Protein 3MPY (pdb70)

Organism: Escherichia coli (strain K12) (NCBI:txid83333)

Sequence (96 aa):
EALGMIETRGLVALIEASDAMVKAARVKLVGVKQIGGGLCTAMVRGDVAACKAATDAGAAAAQRIGELVSVHVIPRPHGDLEEVFPIGLKGDSSNL

Foldseek 3Di:
DKKKKWKFQAVVLVVQLQVQLVVFAVKAWQDKDDDPVSIMMTMIDDAQVSSCRSQVRSVVSSVVPGGTPDIDMGRQDDPVCVVPDRHDPDPPDDDD

Solvent-accessible surface area: 5647 Å² total; per-residue (Å²): 113,2,2,0,56,2,41,0,105,35,106,107,2,3,99,52,0,12,59,22,1,62,158,52,23,220,15,126,65,36,17,80,85,118,119,46,66,45,43,6,15,2,6,0,14,4,81,69,75,8,0,127,45,0,2,103,28,0,17,62,12,0,126,183,87,44,87,37,60,56,51,111,19,46,69,211,18,122,52,74,53,42,127,103,103,13,3,14,79,152,94,101,41,40,126,232

Structure (mmCIF, N/CA/C/O backbone):
data_3MPY
#
_entry.id   3MPY
#
_cell.length_a   69.164
_cell.length_b   69.164
_cell.length_c   28.950
_cell.angle_alpha   90.00
_cell.angle_beta   90.00
_cell.angle_gamma   120.00
#
_symmetry.space_group_name_H-M   'P 6'
#
loop_
_entity.id
_entity.type
_entity.pdbx_description
1 polymer 'Ethanolamine utilization protein eutM'
2 non-polymer 'SULFATE ION'
3 water water
#
loop_
_atom_site.group_PDB
_atom_site.id
_atom_site.type_symbol
_atom_site.label_atom_id
_atom_site.label_alt_id
_atom_site.label_comp_id
_atom_site.label_asym_id
_atom_site.label_entity_id
_atom_site.label_seq_id
_atom_site.pdbx_PDB_ins_code
_atom_site.Cartn_x
_atom_site.Cartn_y
_atom_site.Cartn_z
_atom_site.occupancy
_atom_site.B_iso_or_equiv
_atom_site.auth_seq_id
_atom_site.auth_comp_id
_atom_site.auth_asym_id
_atom_site.auth_atom_id
_atom_site.pdbx_PDB_model_num
ATOM 1 N N . GLU A 1 2 ? -8.225 29.930 8.608 1.00 32.46 2 GLU A N 1
ATOM 2 C CA . GLU A 1 2 ? -7.091 30.047 7.627 1.00 32.03 2 GLU A CA 1
ATOM 3 C C . GLU A 1 2 ? -7.367 29.288 6.365 1.00 30.48 2 GLU A C 1
ATOM 4 O O . GLU A 1 2 ? -7.961 28.209 6.407 1.00 30.59 2 GLU A O 1
ATOM 10 N N . ALA A 1 3 ? -6.847 29.771 5.242 1.00 29.52 3 ALA A N 1
ATOM 11 C CA . ALA A 1 3 ? -7.066 29.055 4.000 1.00 27.60 3 ALA A CA 1
ATOM 12 C C . ALA A 1 3 ? -6.253 27.770 4.020 1.00 27.30 3 ALA A C 1
ATOM 13 O O . ALA A 1 3 ? -5.487 27.550 4.931 1.00 25.54 3 ALA A O 1
ATOM 15 N N . LEU A 1 4 ? -6.401 26.971 2.965 1.00 27.65 4 LEU A N 1
ATOM 16 C CA . LEU A 1 4 ? -5.726 25.678 2.842 1.00 27.62 4 LEU A CA 1
ATOM 17 C C . LEU A 1 4 ? -5.093 25.589 1.449 1.00 28.42 4 LEU A C 1
ATOM 18 O O . LEU A 1 4 ? -5.747 25.921 0.469 1.00 28.44 4 LEU A O 1
ATOM 23 N N . GLY A 1 5 ? -3.837 25.161 1.350 1.00 27.98 5 GLY A N 1
ATOM 24 C CA . GLY A 1 5 ? -3.214 24.996 0.027 1.00 28.07 5 GLY A CA 1
ATOM 25 C C . GLY A 1 5 ? -2.744 23.569 -0.009 1.00 27.90 5 GLY A C 1
ATOM 26 O O . GLY A 1 5 ? -2.525 22.982 1.002 1.00 25.75 5 GLY A O 1
ATOM 27 N N . MET A 1 6 ? -2.649 22.995 -1.186 1.00 28.73 6 MET A N 1
ATOM 28 C CA . MET A 1 6 ? -2.312 21.619 -1.283 1.00 29.90 6 MET A CA 1
ATOM 29 C C . MET A 1 6 ? -1.614 21.390 -2.595 1.00 29.93 6 MET A C 1
ATOM 30 O O . MET A 1 6 ? -1.900 22.042 -3.596 1.00 29.43 6 MET A O 1
ATOM 35 N N . ILE A 1 7 ? -0.699 20.430 -2.585 1.00 29.95 7 ILE A N 1
ATOM 36 C CA . ILE A 1 7 ? 0.099 20.103 -3.740 1.00 30.01 7 ILE A CA 1
ATOM 37 C C . ILE A 1 7 ? 0.137 18.629 -3.694 1.00 30.04 7 ILE A C 1
ATOM 38 O O . ILE A 1 7 ? 0.250 18.044 -2.608 1.00 28.00 7 ILE A O 1
ATOM 43 N N . GLU A 1 8 ? -0.027 18.009 -4.847 1.00 31.71 8 GLU A N 1
ATOM 44 C CA . GLU A 1 8 ? 0.117 16.591 -4.948 1.00 34.03 8 GLU A CA 1
ATOM 45 C C . GLU A 1 8 ? 1.278 16.344 -5.875 1.00 35.38 8 GLU A C 1
ATOM 46 O O . GLU A 1 8 ? 1.452 17.040 -6.861 1.00 36.07 8 GLU A O 1
ATOM 52 N N . THR A 1 9 ? 2.055 15.323 -5.599 1.00 36.41 9 THR A N 1
ATOM 53 C CA . THR A 1 9 ? 3.157 15.027 -6.490 1.00 36.91 9 THR A CA 1
ATOM 54 C C . THR A 1 9 ? 3.180 13.499 -6.703 1.00 37.00 9 THR A C 1
ATOM 55 O O . THR A 1 9 ? 2.644 12.777 -5.894 1.00 34.78 9 THR A O 1
ATOM 59 N N . ARG A 1 10 ? 3.708 13.016 -7.832 1.00 37.15 10 ARG A N 1
ATOM 60 C CA . ARG A 1 10 ? 4.014 11.610 -7.944 1.00 39.57 10 ARG A CA 1
ATOM 61 C C . ARG A 1 10 ? 5.533 11.445 -7.803 1.00 38.90 10 ARG A C 1
ATOM 62 O O . ARG A 1 10 ? 6.298 11.722 -8.761 1.00 39.77 10 ARG A O 1
ATOM 70 N N . GLY A 1 11 ? 5.923 10.991 -6.609 1.00 37.98 11 GLY A N 1
ATOM 71 C CA . GLY A 1 11 ? 7.302 11.003 -6.123 1.00 37.15 11 GLY A CA 1
ATOM 72 C C . GLY A 1 11 ? 7.430 11.919 -4.911 1.00 36.49 11 GLY A C 1
ATOM 73 O O . GLY A 1 11 ? 6.910 13.017 -4.903 1.00 37.54 11 GLY A O 1
ATOM 74 N N . LEU A 1 12 ? 8.157 11.470 -3.908 1.00 34.46 12 LEU A N 1
ATOM 75 C CA . LEU A 1 12 ? 8.310 12.174 -2.645 1.00 33.39 12 LEU A CA 1
ATOM 76 C C . LEU A 1 12 ? 9.386 13.252 -2.666 1.00 33.47 12 LEU A C 1
ATOM 77 O O . LEU A 1 12 ? 9.310 14.173 -1.879 1.00 33.06 12 LEU A O 1
ATOM 82 N N . VAL A 1 13 ? 10.415 13.170 -3.523 1.00 32.93 13 VAL A N 1
ATOM 83 C CA . VAL A 1 13 ? 11.357 14.241 -3.507 1.00 31.50 13 VAL A CA 1
ATOM 84 C C . VAL A 1 13 ? 10.752 15.485 -4.199 1.00 31.30 13 VAL A C 1
ATOM 85 O O . VAL A 1 13 ? 10.966 16.576 -3.714 1.00 29.02 13 VAL A O 1
ATOM 89 N N . ALA A 1 14 ? 9.942 15.355 -5.255 1.00 31.41 14 ALA A N 1
ATOM 90 C CA . ALA A 1 14 ? 9.254 16.563 -5.756 1.00 31.14 14 ALA A CA 1
ATOM 91 C C . ALA A 1 14 ? 8.501 17.299 -4.651 1.00 30.20 14 ALA A C 1
ATOM 92 O O . ALA A 1 14 ? 8.505 18.547 -4.572 1.00 28.95 14 ALA A O 1
ATOM 94 N N . LEU A 1 15 ? 7.848 16.496 -3.815 1.00 30.47 15 LEU A N 1
ATOM 95 C CA . LEU A 1 15 ? 6.914 16.956 -2.795 1.00 30.72 15 LEU A CA 1
ATOM 96 C C . LEU A 1 15 ? 7.617 17.598 -1.626 1.00 31.36 15 LEU A C 1
ATOM 97 O O . LEU A 1 15 ? 7.146 18.594 -1.107 1.00 30.11 15 LEU A O 1
ATOM 102 N N . ILE A 1 16 ? 8.770 17.070 -1.247 1.00 30.77 16 ILE A N 1
ATOM 103 C CA . ILE A 1 16 ? 9.540 17.707 -0.185 1.00 32.13 16 ILE A CA 1
ATOM 104 C C . ILE A 1 16 ? 10.098 19.044 -0.637 1.00 32.12 16 ILE A C 1
ATOM 105 O O . ILE A 1 16 ? 10.152 19.958 0.128 1.00 31.15 16 ILE A O 1
ATOM 110 N N . GLU A 1 17 ? 10.526 19.129 -1.894 1.00 33.07 17 GLU A N 1
ATOM 111 C CA . GLU A 1 17 ? 11.028 20.343 -2.496 1.00 34.00 17 GLU A CA 1
ATOM 112 C C . GLU A 1 17 ? 9.936 21.344 -2.721 1.00 32.39 17 GLU A C 1
ATOM 113 O O . GLU A 1 17 ? 10.123 22.505 -2.447 1.00 31.73 17 GLU A O 1
ATOM 119 N N . ALA A 1 18 ? 8.820 20.909 -3.274 1.00 30.73 18 ALA A N 1
ATOM 120 C CA . ALA A 1 18 ? 7.641 21.757 -3.353 1.00 30.30 18 ALA A CA 1
ATOM 121 C C . ALA A 1 18 ? 7.283 22.323 -1.968 1.00 30.36 18 ALA A C 1
ATOM 122 O O . ALA A 1 18 ? 7.035 23.501 -1.835 1.00 30.92 18 ALA A O 1
ATOM 124 N N . SER A 1 19 ? 7.214 21.501 -0.943 1.00 31.17 19 SER A N 1
ATOM 125 C CA . SER A 1 19 ? 6.950 22.040 0.404 1.00 30.64 19 SER A CA 1
ATOM 126 C C . SER A 1 19 ? 7.943 23.086 0.926 1.00 31.29 19 SER A C 1
ATOM 127 O O . SER A 1 19 ? 7.596 23.902 1.767 1.00 30.35 19 SER A O 1
ATOM 130 N N . ASP A 1 20 ? 9.210 23.009 0.549 1.00 32.60 20 ASP A N 1
ATOM 131 C CA . ASP A 1 20 ? 10.224 23.853 1.176 1.00 33.20 20 ASP A CA 1
ATOM 132 C C . ASP A 1 20 ? 10.065 25.202 0.551 1.00 34.05 20 ASP A C 1
ATOM 133 O O . ASP A 1 20 ? 10.297 26.231 1.187 1.00 33.22 20 ASP A O 1
ATOM 138 N N . ALA A 1 21 ? 9.613 25.131 -0.708 1.00 34.53 21 ALA A N 1
ATOM 139 C CA . ALA A 1 21 ? 9.309 26.250 -1.573 1.00 34.28 21 ALA A CA 1
ATOM 140 C C . ALA A 1 21 ? 8.068 27.032 -1.095 1.00 34.05 21 ALA A C 1
ATOM 141 O O . ALA A 1 21 ? 8.091 28.264 -0.992 1.00 33.85 21 ALA A O 1
ATOM 143 N N . MET A 1 22 ? 7.025 26.307 -0.720 1.00 33.28 22 MET A N 1
ATOM 144 C CA . MET A 1 22 ? 5.792 26.904 -0.306 1.00 32.29 22 MET A CA 1
ATOM 145 C C . MET A 1 22 ? 6.037 27.755 0.891 1.00 33.02 22 MET A C 1
ATOM 146 O O . MET A 1 22 ? 5.770 28.947 0.926 1.00 33.12 22 MET A O 1
ATOM 151 N N . VAL A 1 23 ? 6.593 27.084 1.873 1.00 34.52 23 VAL A N 1
ATOM 152 C CA . VAL A 1 23 ? 6.914 27.605 3.189 1.00 35.23 23 VAL A CA 1
ATOM 153 C C . VAL A 1 23 ? 7.971 28.772 3.215 1.00 35.37 23 VAL A C 1
ATOM 154 O O . VAL A 1 23 ? 7.952 29.648 4.087 1.00 34.90 23 VAL A O 1
ATOM 158 N N . LYS A 1 24 ? 8.876 28.786 2.242 1.00 35.66 24 LYS A N 1
ATOM 159 C CA . LYS A 1 24 ? 9.864 29.881 2.121 1.00 35.86 24 LYS A CA 1
ATOM 160 C C . LYS A 1 24 ? 9.276 31.097 1.384 1.00 36.56 24 LYS A C 1
ATOM 161 O O . LYS A 1 24 ? 9.796 32.228 1.461 1.00 35.43 24 LYS A O 1
ATOM 167 N N . ALA A 1 25 ? 8.158 30.887 0.699 1.00 36.43 25 ALA A N 1
ATOM 168 C CA . ALA A 1 25 ? 7.719 31.899 -0.219 1.00 37.29 25 ALA A CA 1
ATOM 169 C C . ALA A 1 25 ? 6.560 32.741 0.305 1.00 37.32 25 ALA A C 1
ATOM 170 O O . ALA A 1 25 ? 6.185 33.773 -0.337 1.00 36.95 25 ALA A O 1
ATOM 172 N N . ALA A 1 26 ? 6.032 32.327 1.457 1.00 35.77 26 ALA A N 1
ATOM 173 C CA . ALA A 1 26 ? 4.859 32.951 2.011 1.00 36.49 26 ALA A CA 1
ATOM 174 C C . ALA A 1 26 ? 4.692 32.608 3.504 1.00 36.10 26 ALA A C 1
ATOM 175 O O . ALA A 1 26 ? 5.328 31.680 3.989 1.00 35.83 26 ALA A O 1
ATOM 177 N N . ARG A 1 27 ? 3.843 33.345 4.236 1.00 36.06 27 ARG A N 1
ATOM 178 C CA . ARG A 1 27 ? 3.628 33.023 5.652 1.00 35.46 27 ARG A CA 1
ATOM 179 C C . ARG A 1 27 ? 2.598 31.906 5.665 1.00 33.89 27 ARG A C 1
ATOM 180 O O . ARG A 1 27 ? 1.465 32.142 5.973 1.00 32.09 27 ARG A O 1
ATOM 188 N N . VAL A 1 28 ? 2.971 30.704 5.273 1.00 32.00 28 VAL A N 1
ATOM 189 C CA . VAL A 1 28 ? 2.025 29.585 5.399 1.00 31.89 28 VAL A CA 1
ATOM 190 C C . VAL A 1 28 ? 2.686 28.568 6.236 1.00 30.83 28 VAL A C 1
ATOM 191 O O . VAL A 1 28 ? 3.897 28.582 6.326 1.00 31.61 28 VAL A O 1
ATOM 195 N N . LYS A 1 29 ? 1.906 27.691 6.849 1.00 30.63 29 LYS A N 1
ATOM 196 C CA . LYS A 1 29 ? 2.447 26.682 7.702 1.00 30.03 29 LYS A CA 1
ATOM 197 C C . LYS A 1 29 ? 2.141 25.314 7.185 1.00 28.69 29 LYS A C 1
ATOM 198 O O . LYS A 1 29 ? 1.021 25.022 6.884 1.00 27.51 29 LYS A O 1
ATOM 204 N N . LEU A 1 30 ? 3.177 24.491 7.056 1.00 28.57 30 LEU A N 1
ATOM 205 C CA . LEU A 1 30 ? 3.026 23.073 6.669 1.00 28.81 30 LEU A CA 1
ATOM 206 C C . LEU A 1 30 ? 2.513 22.319 7.823 1.00 30.17 30 LEU A C 1
ATOM 207 O O . LEU A 1 30 ? 3.176 22.270 8.843 1.00 31.38 30 LEU A O 1
ATOM 212 N N . VAL A 1 31 ? 1.339 21.702 7.627 1.00 30.60 31 VAL A N 1
ATOM 213 C CA . VAL A 1 31 ? 0.560 21.081 8.648 1.00 30.22 31 VAL A CA 1
ATOM 214 C C . VAL A 1 31 ? 0.464 19.563 8.505 1.00 30.91 31 VAL A C 1
ATOM 215 O O . VAL A 1 31 ? 0.214 18.906 9.471 1.00 32.13 31 VAL A O 1
ATOM 219 N N . GLY A 1 32 ? 0.626 18.996 7.322 1.00 31.08 32 GLY A N 1
ATOM 220 C CA . GLY A 1 32 ? 0.696 17.552 7.236 1.00 32.36 32 GLY A CA 1
ATOM 221 C C . GLY A 1 32 ? 0.877 17.103 5.814 1.00 32.73 32 GLY A C 1
ATOM 222 O O . GLY A 1 32 ? 0.897 17.914 4.936 1.00 33.67 32 GLY A O 1
ATOM 223 N N . VAL A 1 33 ? 0.986 15.804 5.600 1.00 35.00 33 VAL A N 1
ATOM 224 C CA . VAL A 1 33 ? 1.340 15.256 4.312 1.00 36.50 33 VAL A CA 1
ATOM 225 C C . VAL A 1 33 ? 0.802 13.868 4.272 1.00 37.64 33 VAL A C 1
ATOM 226 O O . VAL A 1 33 ? 0.889 13.176 5.246 1.00 38.61 33 VAL A O 1
ATOM 230 N N . LYS A 1 34 ? 0.238 13.432 3.160 1.00 38.58 34 LYS A N 1
ATOM 231 C CA . LYS A 1 34 ? -0.439 12.154 3.154 1.00 39.41 34 LYS A CA 1
ATOM 232 C C . LYS A 1 34 ? -0.199 11.412 1.840 1.00 39.75 34 LYS A C 1
ATOM 233 O O . LYS A 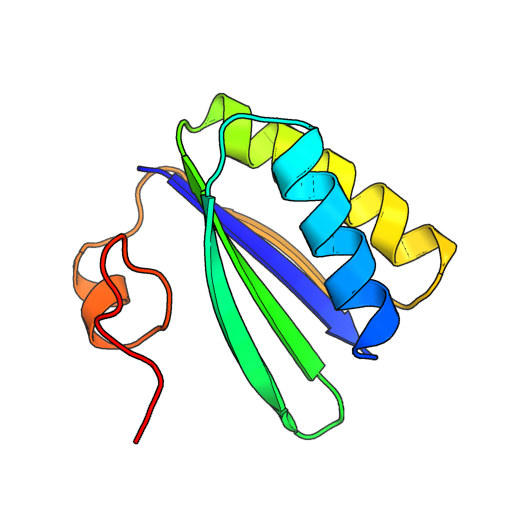1 34 ? -0.273 11.961 0.757 1.00 38.50 34 LYS A O 1
ATOM 239 N N . GLN A 1 35 ? 0.162 10.155 1.946 1.00 40.65 35 GLN A N 1
ATOM 240 C CA . GLN A 1 35 ? 0.271 9.350 0.772 1.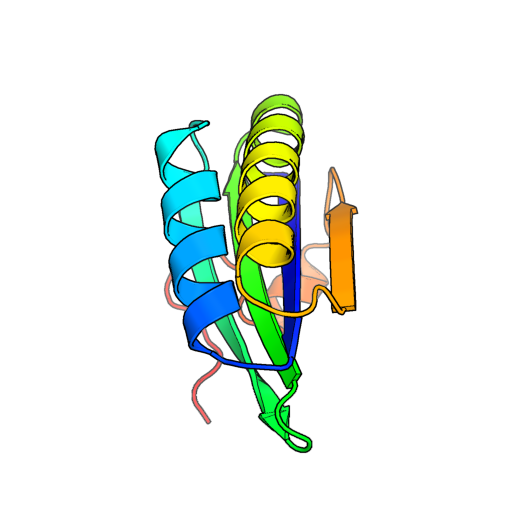00 41.88 35 GLN A CA 1
ATOM 241 C C . GLN A 1 35 ? -0.913 8.419 0.655 1.00 41.93 35 GLN A C 1
ATOM 242 O O . GLN A 1 35 ? -1.521 8.013 1.658 1.00 41.44 35 GLN A O 1
ATOM 248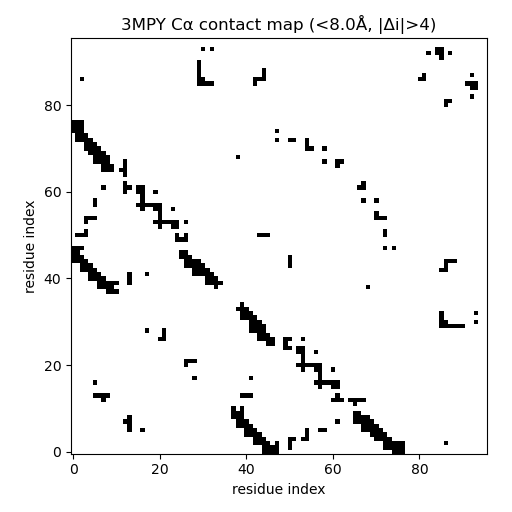 N N . ILE A 1 36 ? -1.268 8.134 -0.591 1.00 41.67 36 ILE A N 1
ATOM 249 C CA . ILE A 1 36 ? -2.387 7.280 -0.886 1.00 42.44 36 ILE A CA 1
ATOM 250 C C . ILE A 1 36 ? -2.069 6.033 -1.754 1.00 42.85 36 ILE A C 1
ATOM 251 O O . ILE A 1 36 ? -2.975 5.452 -2.366 1.00 42.55 36 ILE A O 1
ATOM 256 N N . GLY A 1 37 ? -0.800 5.621 -1.792 1.00 43.21 37 GLY A N 1
ATOM 257 C CA . GLY A 1 37 ? -0.362 4.491 -2.625 1.00 42.92 37 GLY A CA 1
ATOM 258 C C . GLY A 1 37 ? -0.195 4.981 -4.055 1.00 42.00 37 GLY A C 1
ATOM 259 O O . GLY A 1 37 ? -0.510 6.120 -4.364 1.00 41.96 37 GLY A O 1
ATOM 260 N N . GLY A 1 38 ? 0.320 4.126 -4.918 1.00 41.64 38 GLY A N 1
ATOM 261 C CA . GLY A 1 38 ? 0.451 4.458 -6.303 1.00 41.26 38 GLY A CA 1
ATOM 262 C C . GLY A 1 38 ? 1.541 5.446 -6.449 1.00 41.19 38 GLY A C 1
ATOM 263 O O . GLY A 1 38 ? 1.828 5.961 -7.528 1.00 42.05 38 GLY A O 1
ATOM 264 N N . GLY A 1 39 ? 2.177 5.721 -5.333 1.00 41.04 39 GLY A N 1
ATOM 265 C CA . GLY A 1 39 ? 3.201 6.736 -5.299 1.00 40.05 39 GLY A CA 1
ATOM 266 C C . GLY A 1 39 ? 2.686 8.169 -5.277 1.00 39.35 39 GLY A C 1
ATOM 267 O O . GLY A 1 39 ? 3.442 9.076 -5.559 1.00 39.08 39 GLY A O 1
ATOM 268 N N . LEU A 1 40 ? 1.415 8.372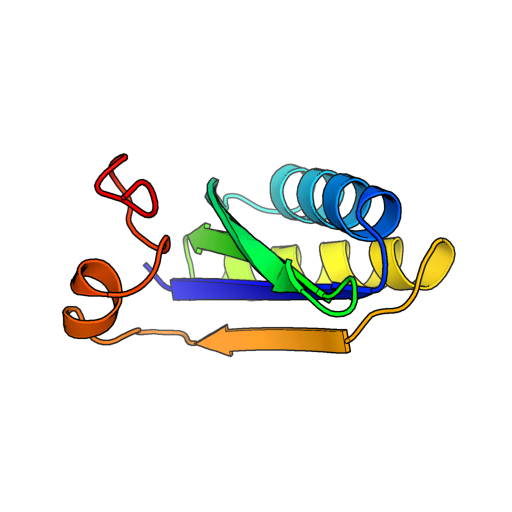 -4.937 1.00 38.95 40 LEU A N 1
ATOM 269 C CA . LEU A 1 40 ? 0.853 9.715 -4.879 1.00 37.92 40 LEU A CA 1
ATOM 270 C C . LEU A 1 40 ? 1.055 10.238 -3.468 1.00 37.32 40 LEU A C 1
ATOM 271 O O . LEU A 1 40 ? 0.882 9.472 -2.537 1.00 37.12 40 LEU A O 1
ATOM 276 N N . CYS A 1 41 ? 1.476 11.501 -3.318 1.00 36.34 41 CYS A N 1
ATOM 277 C CA . CYS A 1 41 ? 1.635 12.150 -1.981 1.00 35.51 41 CYS A CA 1
ATOM 278 C C . CYS A 1 41 ? 1.353 13.637 -1.975 1.00 32.27 41 CYS A C 1
ATOM 279 O O . CYS A 1 41 ? 1.610 14.380 -2.943 1.00 31.61 41 CYS A O 1
ATOM 282 N N . THR A 1 42 ? 0.846 14.087 -0.855 1.00 29.65 42 THR A N 1
ATOM 283 C CA . THR A 1 42 ? 0.221 15.374 -0.829 1.00 27.31 42 THR A CA 1
ATOM 284 C C . THR A 1 42 ? 0.631 16.169 0.379 1.00 26.99 42 THR A C 1
ATOM 285 O O . THR A 1 42 ? 0.634 15.676 1.450 1.00 25.15 42 THR A O 1
ATOM 289 N N . ALA A 1 43 ? 0.923 17.435 0.201 1.00 27.02 43 ALA A N 1
ATOM 290 C CA . ALA A 1 43 ? 1.260 18.254 1.267 1.00 26.19 43 ALA A CA 1
ATOM 291 C C . ALA A 1 43 ? 0.159 19.288 1.399 1.00 25.88 43 ALA A C 1
ATOM 292 O O . ALA A 1 43 ? -0.365 19.747 0.414 1.00 23.66 43 ALA A O 1
ATOM 294 N N . MET A 1 44 ? -0.123 19.658 2.645 1.00 25.88 44 MET A N 1
ATOM 295 C CA . MET A 1 44 ? -1.077 20.714 3.002 1.00 27.24 44 MET A CA 1
ATOM 296 C C . MET A 1 44 ? -0.422 21.821 3.829 1.00 26.67 44 MET A C 1
ATOM 297 O O . MET A 1 44 ? 0.391 21.556 4.734 1.00 27.57 44 MET A O 1
ATOM 302 N N . VAL A 1 45 ? -0.793 23.060 3.501 1.00 25.73 45 VAL A N 1
ATOM 303 C CA . VAL A 1 45 ? -0.362 24.254 4.207 1.00 25.93 45 VAL A CA 1
ATOM 304 C C . VAL A 1 45 ? -1.583 25.115 4.582 1.00 25.33 45 VAL A C 1
ATOM 305 O O . VAL A 1 45 ? -2.630 25.007 3.980 1.00 24.17 45 VAL A O 1
ATOM 309 N N . ARG A 1 46 ? -1.449 25.905 5.646 1.00 26.56 46 ARG A N 1
ATOM 310 C CA . ARG A 1 46 ? -2.464 26.847 6.077 1.00 27.93 46 ARG A CA 1
ATOM 311 C C . ARG A 1 46 ? -1.832 28.212 6.235 1.00 27.95 46 ARG A C 1
ATOM 312 O O . ARG A 1 46 ? -0.648 28.326 6.526 1.00 27.28 46 ARG A O 1
ATOM 320 N N . GLY A 1 47 ? -2.614 29.246 5.967 1.00 28.80 47 GLY A N 1
ATOM 321 C CA . GLY A 1 47 ? -2.200 30.629 6.131 1.00 28.33 47 GLY A CA 1
ATOM 322 C C . GLY A 1 47 ? -3.258 31.511 5.526 1.00 29.47 47 GLY A C 1
ATOM 323 O O . GLY A 1 47 ? -4.358 31.068 5.303 1.00 27.42 47 GLY A O 1
ATOM 324 N N . ASP A 1 48 ? -2.905 32.773 5.309 1.00 29.97 48 ASP A N 1
ATOM 325 C CA . ASP A 1 48 ? -3.766 33.778 4.770 1.00 30.98 48 ASP A CA 1
ATOM 326 C C . ASP A 1 48 ? -4.009 33.407 3.309 1.00 30.46 48 ASP A C 1
ATOM 327 O O . ASP A 1 48 ? -3.231 32.672 2.763 1.00 27.80 48 ASP A O 1
ATOM 332 N N . VAL A 1 49 ? -5.125 33.843 2.715 1.00 31.89 49 VAL A N 1
ATOM 333 C CA . VAL A 1 49 ? -5.549 33.379 1.339 1.00 32.15 49 VAL A CA 1
ATOM 334 C C . VAL A 1 49 ? -4.528 33.743 0.284 1.00 31.60 49 VAL A C 1
ATOM 335 O O . VAL A 1 49 ? -4.312 33.016 -0.709 1.00 31.41 49 VAL A O 1
ATOM 339 N N . ALA A 1 50 ? -3.909 34.890 0.533 1.00 31.04 50 ALA A N 1
ATOM 340 C CA . ALA A 1 50 ? -2.878 35.474 -0.322 1.00 30.25 50 ALA A CA 1
ATOM 341 C C . ALA A 1 50 ? -1.654 34.605 -0.244 1.00 30.12 50 ALA A C 1
ATOM 342 O O . ALA A 1 50 ? -1.000 34.283 -1.249 1.00 29.79 50 ALA A O 1
ATOM 344 N N . ALA A 1 51 ? -1.334 34.235 0.988 1.00 29.53 51 ALA A N 1
ATOM 345 C CA . ALA A 1 51 ? -0.170 33.378 1.225 1.00 29.48 51 ALA A CA 1
ATOM 346 C C . ALA A 1 51 ? -0.331 32.038 0.622 1.00 29.04 51 ALA A C 1
ATOM 347 O O . ALA A 1 51 ? 0.628 31.439 0.147 1.00 28.56 51 ALA A O 1
ATOM 349 N N . CYS A 1 52 ? -1.530 31.488 0.687 1.00 27.52 52 CYS A N 1
ATOM 350 C CA . CYS A 1 52 ? -1.650 30.133 0.237 1.00 28.83 52 CYS A CA 1
ATOM 351 C C . CYS A 1 52 ? -1.588 30.165 -1.233 1.00 28.62 52 CYS A C 1
ATOM 352 O O . CYS A 1 52 ? -1.259 29.165 -1.805 1.00 29.48 52 CYS A O 1
ATOM 355 N N . LYS A 1 53 ? -1.797 31.318 -1.857 1.00 29.10 53 LYS A N 1
ATOM 356 C CA . LYS A 1 53 ? -1.742 31.423 -3.362 1.00 29.55 53 LYS A CA 1
ATOM 357 C C . LYS A 1 53 ? -0.284 31.570 -3.764 1.00 28.80 53 LYS A C 1
ATOM 358 O O . LYS A 1 53 ? 0.162 31.003 -4.693 1.00 29.48 53 LYS A O 1
ATOM 364 N N . ALA A 1 54 ? 0.464 32.332 -3.006 1.00 30.55 54 ALA A N 1
ATOM 365 C CA . ALA A 1 54 ? 1.934 32.483 -3.204 1.00 30.89 54 ALA A CA 1
ATOM 366 C C . ALA A 1 54 ? 2.737 31.181 -2.950 1.00 30.65 54 ALA A C 1
ATOM 367 O O . ALA A 1 54 ? 3.585 30.783 -3.728 1.00 31.93 54 ALA A O 1
ATOM 369 N N . ALA A 1 55 ? 2.543 30.641 -1.762 1.00 30.67 55 ALA A N 1
ATOM 370 C CA . ALA A 1 55 ? 2.913 29.294 -1.428 1.00 30.54 55 ALA A CA 1
ATOM 371 C C . ALA A 1 55 ? 2.698 28.304 -2.572 1.00 31.26 55 ALA A C 1
ATOM 372 O O . ALA A 1 55 ? 3.627 27.715 -3.057 1.00 32.59 55 ALA A O 1
ATOM 374 N N . THR A 1 56 ? 1.463 28.027 -2.924 1.00 32.94 56 THR A N 1
ATOM 375 C CA . THR A 1 56 ? 1.201 26.914 -3.762 1.00 33.42 56 THR A CA 1
ATOM 376 C C . THR A 1 56 ? 1.686 27.201 -5.141 1.00 35.27 56 THR A C 1
ATOM 377 O O . THR A 1 56 ? 1.940 26.304 -5.938 1.00 35.86 56 THR A O 1
ATOM 381 N N . ASP A 1 57 ? 1.868 28.471 -5.428 1.00 37.60 57 ASP A N 1
ATOM 382 C CA . ASP A 1 57 ? 2.340 28.844 -6.735 1.00 38.63 57 ASP A CA 1
ATOM 383 C C . ASP A 1 57 ? 3.862 28.683 -6.772 1.00 37.08 57 ASP A C 1
ATOM 384 O O . ASP A 1 57 ? 4.404 28.255 -7.789 1.00 36.68 57 ASP A O 1
ATOM 389 N N . ALA A 1 58 ? 4.513 28.927 -5.628 1.00 36.30 58 ALA A N 1
ATOM 390 C CA . ALA A 1 58 ? 5.951 28.698 -5.472 1.00 36.07 58 ALA A CA 1
ATOM 391 C C . ALA A 1 58 ? 6.207 27.223 -5.501 1.00 35.49 58 ALA A C 1
ATOM 392 O O . ALA A 1 58 ? 7.141 26.768 -6.157 1.00 35.58 58 ALA A O 1
ATOM 394 N N . GLY A 1 59 ? 5.365 26.472 -4.790 1.00 33.82 59 GLY A N 1
ATOM 395 C CA . GLY A 1 59 ? 5.546 25.023 -4.666 1.00 33.82 59 GLY A CA 1
ATOM 396 C C . GLY A 1 59 ? 5.325 24.230 -5.932 1.00 34.32 59 GLY A C 1
ATOM 397 O O . GLY A 1 59 ? 5.962 23.213 -6.153 1.00 33.07 59 GLY A O 1
ATOM 398 N N . ALA A 1 60 ? 4.394 24.691 -6.742 1.00 35.61 60 ALA A N 1
ATOM 399 C CA . ALA A 1 60 ? 4.131 24.113 -8.068 1.00 37.42 60 ALA A CA 1
ATOM 400 C C . ALA A 1 60 ? 5.284 24.284 -9.046 1.00 38.18 60 ALA A C 1
ATOM 401 O O . ALA A 1 60 ? 5.728 23.361 -9.690 1.00 38.60 60 ALA A O 1
ATOM 403 N N . ALA A 1 61 ? 5.766 25.498 -9.160 1.00 39.77 61 ALA A N 1
ATOM 404 C CA . ALA A 1 61 ? 6.994 25.731 -9.854 1.00 41.05 61 ALA A CA 1
ATOM 405 C C . ALA A 1 61 ? 8.051 24.671 -9.546 1.00 41.92 61 ALA A C 1
ATOM 406 O O . ALA A 1 61 ? 8.566 24.008 -10.435 1.00 40.70 61 ALA A O 1
ATOM 408 N N . ALA A 1 62 ? 8.405 24.538 -8.272 1.00 42.48 62 ALA A N 1
ATOM 409 C CA . ALA A 1 62 ? 9.515 23.684 -7.903 1.00 43.75 62 ALA A CA 1
ATOM 410 C C . ALA A 1 62 ? 9.157 22.248 -8.197 1.00 44.32 62 ALA A C 1
ATOM 411 O O . ALA A 1 62 ? 9.970 21.506 -8.689 1.00 46.45 62 ALA A O 1
ATOM 413 N N . ALA A 1 63 ? 7.947 21.830 -7.906 1.00 45.47 63 ALA A N 1
ATOM 414 C CA . ALA A 1 63 ? 7.611 20.449 -8.141 1.00 46.03 63 ALA A CA 1
ATOM 415 C C . ALA A 1 63 ? 7.909 20.108 -9.590 1.00 47.53 63 ALA A C 1
ATOM 416 O O . ALA A 1 63 ? 8.576 19.136 -9.865 1.00 47.12 63 ALA A O 1
ATOM 418 N N . GLN A 1 64 ? 7.445 20.945 -10.505 1.00 49.89 64 GLN A N 1
ATOM 419 C CA . GLN A 1 64 ? 7.516 20.676 -11.944 1.00 51.98 64 GLN A CA 1
ATOM 420 C C . GLN A 1 64 ? 8.907 20.687 -12.508 1.00 54.49 64 GLN A C 1
ATOM 421 O O . GLN A 1 64 ? 9.139 20.262 -13.652 1.00 54.33 64 GLN A O 1
ATOM 427 N N . ARG A 1 65 ? 9.839 21.227 -11.739 1.00 57.08 65 ARG A N 1
ATOM 428 C CA . ARG A 1 65 ? 11.193 21.315 -12.211 1.00 59.29 65 ARG A CA 1
ATOM 429 C C . ARG A 1 65 ? 11.870 19.971 -11.969 1.00 60.70 65 ARG A C 1
ATOM 430 O O . ARG A 1 65 ? 12.791 19.572 -12.696 1.00 61.49 65 ARG A O 1
ATOM 438 N N . ILE A 1 66 ? 11.386 19.242 -10.975 1.00 61.96 66 ILE A N 1
ATOM 439 C CA . ILE A 1 66 ? 12.087 18.050 -10.568 1.00 62.85 66 ILE A CA 1
ATOM 440 C C . ILE A 1 66 ? 11.244 16.798 -10.467 1.00 62.17 66 ILE A C 1
ATOM 441 O O . ILE A 1 66 ? 11.777 15.757 -10.164 1.00 62.44 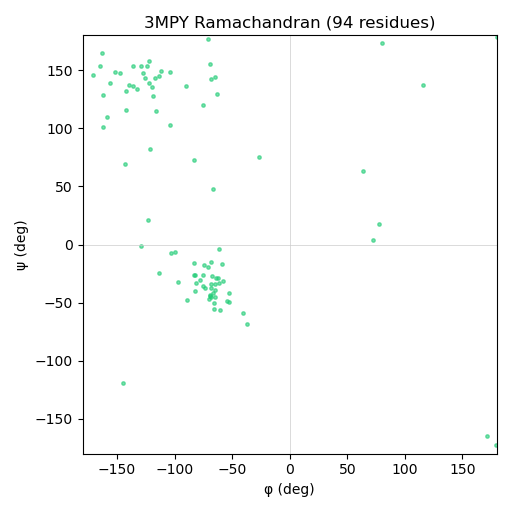66 ILE A O 1
ATOM 446 N N . GLY A 1 67 ? 9.943 16.861 -10.719 1.00 61.65 67 GLY A N 1
ATOM 447 C CA . GLY A 1 67 ? 9.106 15.690 -10.427 1.00 61.01 67 GLY A CA 1
ATOM 448 C C . GLY A 1 67 ? 7.944 15.412 -11.366 1.00 60.35 67 GLY A C 1
ATOM 449 O O . GLY A 1 67 ? 8.142 15.133 -12.558 1.00 61.68 67 GLY A O 1
ATOM 450 N N . GLU A 1 68 ? 6.733 15.421 -10.820 1.00 58.47 68 GLU A N 1
ATOM 451 C CA . GLU A 1 68 ? 5.518 15.335 -11.613 1.00 57.14 68 GLU A CA 1
ATOM 452 C C . GLU A 1 68 ? 4.438 15.805 -10.727 1.00 54.97 68 GLU A C 1
ATOM 453 O O . GLU A 1 68 ? 4.017 15.057 -9.888 1.00 54.88 68 GLU A O 1
ATOM 459 N N . LEU A 1 69 ? 4.000 17.040 -10.894 1.00 53.02 69 LEU A N 1
ATOM 460 C CA . LEU A 1 69 ? 2.821 17.541 -10.178 1.00 51.95 69 LEU A CA 1
ATOM 461 C C . LEU A 1 69 ? 1.563 16.817 -10.529 1.00 49.16 69 LEU A C 1
ATOM 462 O O . LEU A 1 69 ? 1.240 16.734 -11.688 1.00 49.13 69 LEU A O 1
ATOM 467 N N . VAL A 1 70 ? 0.822 16.356 -9.534 1.00 45.70 70 VAL A N 1
ATOM 468 C CA . VAL A 1 70 ? -0.464 15.799 -9.789 1.00 43.52 70 VAL A CA 1
ATOM 469 C C . VAL A 1 70 ? -1.477 16.923 -9.728 1.00 42.50 70 VAL A C 1
ATOM 470 O O . VAL A 1 70 ? -2.262 17.047 -10.662 1.00 43.64 70 VAL A O 1
ATOM 474 N N . SER A 1 71 ? -1.474 17.792 -8.718 1.00 40.17 71 SER A N 1
ATOM 475 C CA . SER A 1 71 ? -2.419 18.917 -8.745 1.00 38.68 71 SER A CA 1
ATOM 476 C C . SER A 1 71 ? -2.065 19.991 -7.749 1.00 37.45 71 SER A C 1
ATOM 477 O O . SER A 1 71 ? -1.381 19.678 -6.811 1.00 35.78 71 SER A O 1
ATOM 480 N N . VAL A 1 72 ? -2.453 21.250 -7.991 1.00 36.64 72 VAL A N 1
ATOM 481 C CA . VAL A 1 72 ? -2.282 22.360 -7.009 1.00 36.65 72 VAL A CA 1
ATOM 482 C C . VAL A 1 72 ? -3.629 23.088 -6.734 1.00 35.30 72 VAL A C 1
ATOM 483 O O . VAL A 1 72 ? -4.451 23.249 -7.634 1.00 35.85 72 VAL A O 1
ATOM 487 N N . HIS A 1 73 ? -3.900 23.527 -5.512 1.00 32.56 73 HIS A N 1
ATOM 488 C CA . HIS A 1 73 ? -5.202 24.097 -5.304 1.00 31.58 73 HIS A CA 1
ATOM 489 C C . HIS A 1 73 ? -5.297 24.723 -3.983 1.00 30.21 73 HIS A C 1
ATOM 490 O O . HIS A 1 73 ? -4.684 24.255 -3.043 1.00 30.28 73 HIS A O 1
ATOM 497 N N . VAL A 1 74 ? -6.059 25.802 -3.912 1.00 28.75 74 VAL A N 1
ATOM 498 C CA . VAL A 1 74 ? -6.254 26.579 -2.692 1.00 28.85 74 VAL A CA 1
ATOM 499 C C . VAL A 1 74 ? -7.737 26.499 -2.446 1.00 29.55 74 VAL A C 1
ATOM 500 O O . VAL A 1 74 ? -8.527 26.504 -3.362 1.00 26.87 74 VAL A O 1
ATOM 504 N N . ILE A 1 75 ? -8.111 26.264 -1.199 1.00 29.16 75 ILE A N 1
ATOM 505 C CA . ILE A 1 75 ? -9.502 26.400 -0.797 1.00 30.54 75 ILE A CA 1
ATOM 506 C C . ILE A 1 75 ? -9.466 27.516 0.192 1.00 30.69 75 ILE A C 1
ATOM 507 O O . ILE A 1 75 ? -8.832 27.332 1.181 1.00 31.48 75 ILE A O 1
ATOM 512 N N . PRO A 1 76 ? -10.097 28.689 -0.079 1.00 30.81 76 PRO A N 1
ATOM 513 C CA . PRO A 1 76 ? -9.882 29.820 0.788 1.00 30.65 76 PRO A CA 1
ATOM 514 C C . PRO A 1 76 ? -10.369 29.684 2.213 1.00 30.58 76 PRO A C 1
ATOM 515 O O . PRO A 1 76 ? -9.724 30.204 3.035 1.00 28.94 76 PRO A O 1
ATOM 519 N N . ARG A 1 77 ? -11.493 28.966 2.423 1.00 30.47 77 ARG A N 1
ATOM 520 C CA . ARG A 1 77 ? -12.303 28.831 3.673 1.00 30.88 77 ARG A CA 1
ATOM 521 C C . ARG A 1 77 ? -12.892 27.433 3.916 1.00 30.69 77 ARG A C 1
ATOM 522 O O . ARG A 1 77 ? -14.107 27.273 3.838 1.00 28.63 77 ARG A O 1
ATOM 530 N N . PRO A 1 78 ? -12.026 26.456 4.212 1.00 29.65 78 PRO A N 1
ATOM 531 C CA . PRO A 1 78 ? -12.286 25.063 4.271 1.00 30.61 78 PRO A CA 1
ATOM 532 C C . PRO A 1 78 ? -13.234 24.863 5.382 1.00 31.08 78 PRO A C 1
ATOM 533 O O . PRO A 1 78 ? -13.074 25.529 6.373 1.00 32.61 78 PRO A O 1
ATOM 537 N N . HIS A 1 79 ? -14.165 23.922 5.239 1.00 32.02 79 HIS A N 1
ATOM 538 C CA . HIS A 1 79 ? -15.175 23.674 6.211 1.00 33.26 79 HIS A CA 1
ATOM 539 C C . HIS A 1 79 ? -14.502 23.101 7.448 1.00 32.98 79 HIS A C 1
ATOM 540 O O . HIS A 1 79 ? -13.606 22.319 7.307 1.00 31.31 79 HIS A O 1
ATOM 547 N N . GLY A 1 80 ? -14.932 23.445 8.659 1.00 34.35 80 GLY A N 1
ATOM 548 C CA . GLY A 1 80 ? -14.307 22.851 9.832 1.00 34.89 80 GLY A CA 1
ATOM 549 C C . GLY A 1 80 ? -14.381 21.345 9.895 1.00 36.11 80 GLY A C 1
ATOM 550 O O . GLY A 1 80 ? -13.689 20.706 10.686 1.00 36.06 80 GLY A O 1
ATOM 551 N N . ASP A 1 81 ? -15.269 20.779 9.096 1.00 36.87 81 ASP A N 1
ATOM 552 C CA . ASP A 1 81 ? -15.488 19.353 9.030 1.00 38.24 81 ASP A CA 1
ATOM 553 C C . ASP A 1 81 ? -14.264 18.620 8.421 1.00 38.58 81 ASP A C 1
ATOM 554 O O . ASP A 1 81 ? -14.000 17.445 8.703 1.00 38.72 81 ASP A O 1
ATOM 559 N N . LEU A 1 82 ? -13.524 19.333 7.588 1.00 39.77 82 LEU A N 1
ATOM 560 C CA . LEU A 1 82 ? -12.322 18.831 6.939 1.00 39.74 82 LEU A CA 1
ATOM 561 C C . LEU A 1 82 ? -11.160 18.477 7.889 1.00 40.57 82 LEU A C 1
ATOM 562 O O . LEU A 1 82 ? -10.294 17.633 7.603 1.00 39.35 82 LEU A O 1
ATOM 567 N N . GLU A 1 83 ? -11.138 19.188 8.998 1.00 41.77 83 GLU A N 1
ATOM 568 C CA . GLU A 1 83 ? -10.085 19.055 10.014 1.00 43.27 83 GLU A CA 1
ATOM 569 C C . GLU A 1 83 ? -10.241 17.775 10.860 1.00 43.34 83 GLU A C 1
ATOM 570 O O . GLU A 1 83 ? -9.274 17.219 11.386 1.00 43.06 83 GLU A O 1
ATOM 576 N N . GLU A 1 84 ? -11.473 17.307 10.956 1.00 43.07 84 GLU A N 1
ATOM 577 C CA . GLU A 1 84 ? -11.780 16.012 11.536 1.00 42.70 84 GLU A CA 1
ATOM 578 C C . GLU A 1 84 ? -11.246 14.834 10.781 1.00 42.72 84 GLU A C 1
ATOM 579 O O . GLU A 1 84 ? -10.720 13.908 11.379 1.00 42.73 84 GLU A O 1
ATOM 585 N N . VAL A 1 85 ? -11.418 14.859 9.462 1.00 41.56 85 VAL A N 1
ATOM 586 C CA . VAL A 1 85 ? -11.062 13.749 8.614 1.00 41.33 85 VAL A CA 1
ATOM 587 C C . VAL A 1 85 ? -9.698 13.727 7.876 1.00 40.34 85 VAL A C 1
ATOM 588 O O . VAL A 1 85 ? -9.148 12.638 7.701 1.00 39.27 85 VAL A O 1
ATOM 592 N N . PHE A 1 86 ? -9.183 14.908 7.483 1.00 40.06 86 PHE A N 1
ATOM 593 C CA . PHE A 1 86 ? -7.860 15.113 6.831 1.00 40.19 86 PHE A CA 1
ATOM 594 C C . PHE A 1 86 ? -6.786 15.858 7.651 1.00 40.83 86 PHE A C 1
ATOM 595 O O . PHE A 1 86 ? -7.117 16.728 8.437 1.00 41.44 86 PHE A O 1
ATOM 603 N N . PRO A 1 87 ? -5.487 15.541 7.428 1.00 42.60 87 PRO A N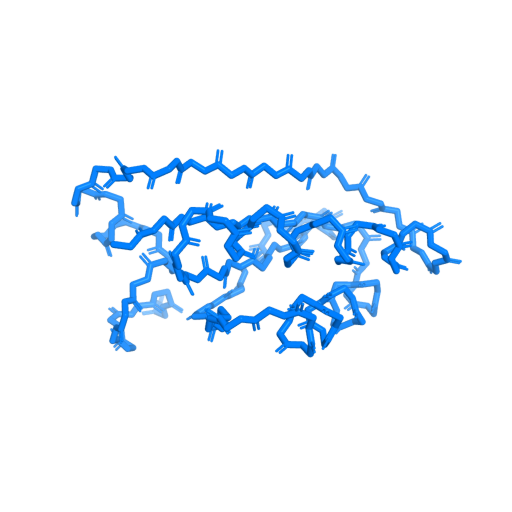 1
ATOM 604 C CA . PRO A 1 87 ? -4.319 16.176 8.059 1.00 43.28 87 PRO A CA 1
ATOM 605 C C . PRO A 1 87 ? -4.111 17.625 7.669 1.00 44.24 87 PRO A C 1
ATOM 606 O O . PRO A 1 87 ? -3.017 18.003 7.330 1.00 41.54 87 PRO A O 1
ATOM 610 N N . ILE A 1 88 ? -5.185 18.398 7.730 1.00 47.42 88 ILE A N 1
ATOM 611 C CA . ILE A 1 88 ? -5.176 19.819 7.487 1.00 50.38 88 ILE A CA 1
ATOM 612 C C . ILE A 1 88 ? -5.687 20.600 8.658 1.00 52.87 88 ILE A C 1
ATOM 613 O O . ILE A 1 88 ? -6.867 20.995 8.607 1.00 54.46 88 ILE A O 1
ATOM 618 N N . GLY A 1 89 ? -4.870 20.866 9.664 1.00 54.90 89 GLY A N 1
ATOM 619 C CA . GLY A 1 89 ? -5.357 21.318 10.967 1.00 56.00 89 GLY A CA 1
ATOM 620 C C . GLY A 1 89 ? -4.239 21.958 11.765 1.00 57.52 89 GLY A C 1
ATOM 621 O O . GLY A 1 89 ? -3.159 21.412 11.919 1.00 55.53 89 GLY A O 1
ATOM 622 N N . LEU A 1 90 ? -4.518 23.143 12.258 1.00 60.39 90 LEU A N 1
ATOM 623 C CA . LEU A 1 90 ? -3.517 23.956 12.887 1.00 63.40 90 LEU A CA 1
ATOM 624 C C . LEU A 1 90 ? -2.884 23.317 14.132 1.00 66.63 90 LEU A C 1
ATOM 625 O O . LEU A 1 90 ? -1.981 23.882 14.727 1.00 67.02 90 LEU A O 1
ATOM 630 N N . LYS A 1 91 ? -3.345 22.149 14.554 1.00 70.56 91 LYS A N 1
ATOM 631 C CA . LYS A 1 91 ? -2.738 21.503 15.748 1.00 73.41 91 LYS A CA 1
ATOM 632 C C . LYS A 1 91 ? -2.634 19.981 15.594 1.00 76.22 91 LYS A C 1
ATOM 633 O O . LYS A 1 91 ? -3.642 19.266 15.511 1.00 76.92 91 LYS A O 1
ATOM 639 N N . GLY A 1 92 ? -1.413 19.482 15.566 1.00 79.08 92 GLY A N 1
ATOM 640 C CA . GLY A 1 92 ? -1.219 18.066 15.368 1.00 81.89 92 GLY A CA 1
ATOM 641 C C . GLY A 1 92 ? -2.427 17.299 15.856 1.00 84.51 92 GLY A C 1
ATOM 642 O O . GLY A 1 92 ? -2.395 16.680 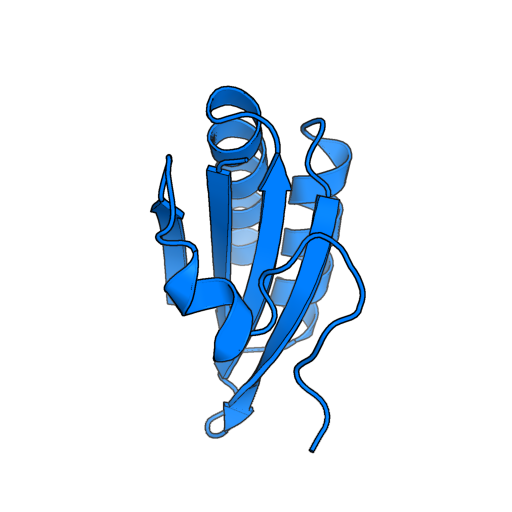16.918 1.00 85.52 92 GLY A O 1
ATOM 643 N N . ASP A 1 93 ? -3.504 17.335 15.088 1.00 87.10 93 ASP A N 1
ATOM 644 C CA . ASP A 1 93 ? -4.709 16.678 15.522 1.00 89.05 93 ASP A CA 1
ATOM 645 C C . ASP A 1 93 ? -4.778 15.385 14.822 1.00 90.38 93 ASP A C 1
ATOM 646 O O . ASP A 1 93 ? -5.689 14.601 15.097 1.00 90.85 93 ASP A O 1
ATOM 651 N N . SER A 1 94 ? -3.868 15.129 13.891 1.00 91.97 94 SER A N 1
ATOM 652 C CA . SER A 1 94 ? -4.199 14.001 13.081 1.00 93.21 94 SER A CA 1
ATOM 653 C C . SER A 1 94 ? -3.380 13.480 11.946 1.00 94.29 94 SER A C 1
ATOM 654 O O . SER A 1 94 ? -2.258 13.883 11.634 1.00 94.57 94 SER A O 1
ATOM 657 N N . SER A 1 95 ? -4.059 12.532 11.326 1.00 95.43 95 SER A N 1
ATOM 658 C CA . SER A 1 95 ? -3.494 11.700 10.316 1.00 96.31 95 SER A CA 1
ATOM 659 C C . SER A 1 95 ? -2.370 10.874 10.931 1.00 96.77 95 SER A C 1
ATOM 660 O O . SER A 1 95 ? -1.184 11.007 10.584 1.00 96.31 95 SER A O 1
ATOM 663 N N . ASN A 1 96 ? -2.803 10.047 11.886 1.00 97.58 96 ASN A N 1
ATOM 664 C CA . ASN A 1 96 ? -2.037 8.947 12.453 1.00 98.24 96 ASN A CA 1
ATOM 665 C C . ASN A 1 96 ? -3.080 8.009 13.062 1.00 98.41 96 ASN A C 1
ATOM 666 O O . ASN A 1 96 ? -3.732 8.334 14.067 1.00 98.62 96 ASN A O 1
ATOM 671 N N . LEU A 1 97 ? -3.254 6.853 12.431 1.00 98.57 97 LEU A N 1
ATOM 672 C CA . LEU A 1 97 ? -4.194 5.850 12.909 1.00 98.69 97 LEU A CA 1
ATOM 673 C C . LEU A 1 97 ? -3.603 4.448 12.744 1.00 98.59 97 LEU A C 1
ATOM 674 O O . LEU A 1 97 ? -4.169 3.595 12.050 1.00 98.26 97 LEU A O 1
#

B-factor: mean 41.83, std 16.44, range [21.25, 100.35]

GO terms:
  GO:0034214 protein hexamerization (P, IDA)
  GO:0042802 identical protein binding (F, IDA)

Secondary structure (DSSP, 8-state):
-EEEEEEEESHHHHHHHHHHHHHHSSEEEEEEEE-STTEEEEEEEE-HHHHHHHHHHHHHHHHHHS-EEEEEEESS--THHHHHSS--SSS--S--

Nearest PDB structures (foldseek):
  3mpy-assembly1_A  TM=1.011E+00  e=1.277E-19  Escherichia coli K-12
  3mpw-assembly1_L  TM=9.967E-01  e=1.473E-16  Escherichia coli K-12
  7mmx-assembly1_C-2  TM=9.926E-01  e=1.935E-13  Streptococcus intermedius SK54 = ATCC 27335
  4qif-assembly1_C 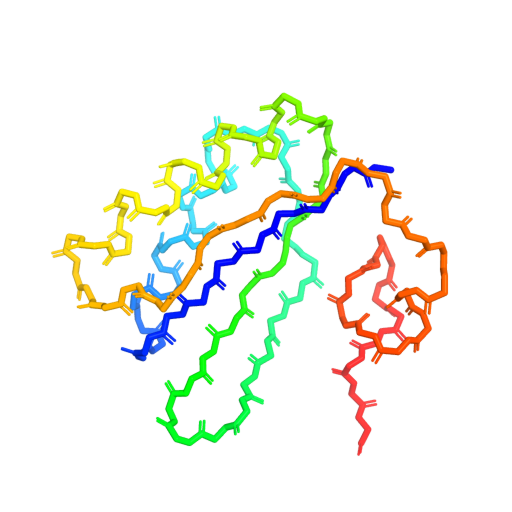 TM=9.193E-01  e=3.056E-13  Salmonella enterica subsp. enterica serovar Typhimurium str. LT2
  7mpv-assembly1_A  TM=9.643E-01  e=1.464E-12  Escherichia coli

InterPro domains:
  IPR000249 Bacterial microcompartment domain [PF00936] (3-78)
  IPR000249 Bacterial microcompartment domain [SM00877] (2-78)
  IPR020808 Bacterial microcompartments protein, conserved site [PS01139] (20-39)
  IPR037233 CcmK-like superfamily [G3DSA:3.30.70.1710] (1-97)
  IPR037233 CcmK-like superfamily [SSF143414] (1-89)
  IPR044872 CcmK/CsoS1, bacterial microcompartment domain [PS51930] (3-87)
  IPR050575 Bacterial microcompartment shell [PTHR33941] (1-89)

Radius of gyration: 12.12 Å; Cα contacts (8 Å, |Δi|>4): 225; chains: 1; bounding box: 28×31×28 Å

CATH classification: 3.30.70.1710